Protein AF-A0A537VDT7-F1 (afdb_monomer)

Solvent-accessible surface area (backbone atoms only — not comparable to full-atom values): 6362 Å² total; per-residue (Å²): 103,64,52,71,53,86,75,89,85,76,91,84,75,72,87,48,71,70,51,52,51,49,52,52,50,56,51,52,54,57,57,70,71,59,56,67,82,45,38,63,90,25,49,75,41,80,42,78,46,72,44,98,87,68,54,69,50,80,31,31,33,44,51,39,42,66,73,44,49,50,54,52,52,52,52,54,53,49,50,54,52,50,52,44,38,74,74,68,46,92,72,51,73,56,74,75,70,50,78,79,77,85,127

Nearest PDB structures (foldseek):
  2oqm-assembly2_D  TM=8.624E-01  e=7.314E-06  Shewanella denitrificans
  1hbx-assembly1_A  TM=2.721E-01  e=1.859E+00  Homo sapiens
  3fub-assembly1_B-2  TM=3.170E-01  e=5.729E+00  Homo sapiens
  1mnm-assembly1_B  TM=2.774E-01  e=5.729E+00  Saccharomyces cerevisiae

Mean predicted aligned error: 4.0 Å

Sequence (103 aa):
RLAGADLPSFSNTETTIPELKDRIAKTIDFLKGLKPAQIDGSEDKAIKITFPSGATREFTGQSLLLTNALPNFYFHCTTAYDILRQCGIELGKRDFMGTPVSL

Foldseek 3Di:
DLLPDDDDDDPPPDDDPVVVVVVVVVVVVVVVPGDVVSNPPQQQPWDWDQDPVRDIDIDGSVCCVPVPVVVVVVVVLVVVVVVCVVVPPPDDPCNVVDDPDDD

pLDDT: mean 93.81, std 7.29, range [46.31, 98.62]

Structure (mmCIF, N/CA/C/O backbone):
data_AF-A0A537VDT7-F1
#
_entry.id   AF-A0A537VDT7-F1
#
loop_
_atom_site.group_PDB
_atom_site.id
_atom_site.type_symbol
_atom_site.label_atom_id
_atom_site.label_alt_id
_atom_site.label_comp_id
_atom_site.label_asym_id
_atom_site.label_entity_id
_atom_site.label_seq_id
_atom_site.pdbx_PDB_ins_code
_atom_site.Cartn_x
_atom_site.Cartn_y
_atom_site.Cartn_z
_atom_site.occupancy
_atom_site.B_iso_or_equiv
_atom_site.auth_seq_id
_atom_site.auth_comp_id
_atom_site.auth_asym_id
_atom_site.auth_atom_id
_atom_site.pdbx_PDB_model_num
ATOM 1 N N . ARG A 1 1 ? -1.667 -1.762 11.462 1.00 90.69 1 ARG A N 1
ATOM 2 C CA . ARG A 1 1 ? -2.409 -0.702 12.196 1.00 90.69 1 ARG A CA 1
ATOM 3 C C . ARG A 1 1 ? -3.803 -1.172 12.585 1.00 90.69 1 ARG A C 1
ATOM 5 O O . ARG A 1 1 ? -4.001 -1.375 13.767 1.00 90.69 1 ARG A O 1
ATOM 12 N N . LEU A 1 2 ? -4.720 -1.410 11.637 1.00 93.81 2 LEU A N 1
ATOM 13 C CA . LEU A 1 2 ? -6.092 -1.859 11.954 1.00 93.81 2 LEU A CA 1
ATOM 14 C C . LEU A 1 2 ? -6.121 -3.133 12.809 1.00 93.81 2 LEU A C 1
ATOM 16 O O . LEU A 1 2 ? -6.790 -3.171 13.833 1.00 93.81 2 LEU A O 1
ATOM 20 N N . ALA A 1 3 ? -5.289 -4.112 12.441 1.00 94.31 3 ALA A N 1
ATOM 21 C CA . ALA A 1 3 ? -5.147 -5.382 13.150 1.00 94.31 3 ALA A CA 1
ATOM 22 C C . ALA A 1 3 ? -4.475 -5.293 14.539 1.00 94.31 3 ALA A C 1
ATOM 24 O O . ALA A 1 3 ? -4.271 -6.322 15.176 1.00 94.31 3 ALA A O 1
ATOM 25 N N . GLY A 1 4 ? -4.010 -4.111 14.967 1.00 90.56 4 GLY A N 1
ATOM 26 C CA . GLY A 1 4 ? -3.230 -3.944 16.203 1.00 90.56 4 GLY A CA 1
ATOM 27 C C . GLY A 1 4 ? -1.887 -4.692 16.251 1.00 90.56 4 GLY A C 1
ATOM 28 O O . GLY A 1 4 ? -1.211 -4.634 17.268 1.00 90.56 4 GLY A O 1
ATOM 29 N N . ALA A 1 5 ? -1.499 -5.385 15.177 1.00 91.81 5 ALA A N 1
ATOM 30 C CA . ALA A 1 5 ? -0.251 -6.134 15.087 1.00 91.81 5 ALA A CA 1
ATOM 31 C C . ALA A 1 5 ? 0.964 -5.219 14.876 1.00 91.81 5 ALA A C 1
ATOM 33 O O . ALA A 1 5 ? 0.860 -4.184 14.198 1.00 91.81 5 ALA A O 1
ATOM 34 N N . ASP A 1 6 ? 2.112 -5.664 15.387 1.00 89.69 6 ASP A N 1
ATOM 35 C CA . ASP A 1 6 ? 3.409 -5.051 15.119 1.00 89.69 6 ASP A CA 1
ATOM 36 C C . ASP A 1 6 ? 3.710 -5.095 13.622 1.00 89.69 6 ASP A C 1
ATOM 38 O O . ASP A 1 6 ? 3.583 -6.128 12.960 1.00 89.69 6 ASP A O 1
ATOM 42 N N . LEU A 1 7 ? 4.059 -3.936 13.067 1.00 86.88 7 LEU A N 1
ATOM 43 C CA . LEU A 1 7 ? 4.344 -3.822 11.645 1.00 86.88 7 LEU A CA 1
ATOM 44 C C . LEU A 1 7 ? 5.755 -4.344 11.354 1.00 86.88 7 LEU A C 1
ATOM 46 O O . LEU A 1 7 ? 6.691 -3.958 12.059 1.00 86.88 7 LEU A O 1
ATOM 50 N N . PRO A 1 8 ? 5.941 -5.142 10.288 1.00 87.00 8 PRO A N 1
ATOM 51 C CA . PRO A 1 8 ? 7.275 -5.505 9.844 1.00 87.00 8 PRO A CA 1
ATOM 52 C C . PRO A 1 8 ? 8.044 -4.240 9.447 1.00 87.00 8 PRO A C 1
ATOM 54 O O . PRO A 1 8 ? 7.536 -3.383 8.717 1.00 87.00 8 PRO A O 1
ATOM 57 N N . SER A 1 9 ? 9.274 -4.127 9.943 1.00 88.19 9 SER A N 1
ATOM 58 C CA . SER A 1 9 ? 10.204 -3.071 9.551 1.00 88.19 9 SER A CA 1
ATOM 59 C C . SER A 1 9 ? 11.070 -3.556 8.393 1.00 88.19 9 SER A C 1
ATOM 61 O O . SER A 1 9 ? 11.583 -4.674 8.424 1.00 88.19 9 SER A O 1
ATOM 63 N N . PHE A 1 10 ? 11.244 -2.707 7.383 1.00 87.38 10 PHE A N 1
ATOM 64 C CA . PHE A 1 10 ? 12.106 -2.968 6.233 1.00 87.38 10 PHE A CA 1
ATOM 65 C C . PHE A 1 10 ? 13.190 -1.892 6.174 1.00 87.38 10 PHE A C 1
ATOM 67 O O . PHE A 1 10 ? 12.885 -0.704 6.282 1.00 87.38 10 PHE A O 1
ATOM 74 N N . SER A 1 11 ? 14.447 -2.297 5.979 1.00 87.44 11 SER A N 1
ATOM 75 C CA . SER A 1 11 ? 15.603 -1.392 5.923 1.00 87.44 11 SER A CA 1
ATOM 76 C C . SER A 1 11 ? 15.628 -0.497 4.678 1.00 87.44 11 SER A C 1
ATOM 78 O O . SER A 1 11 ? 16.352 0.492 4.676 1.00 87.44 11 SER A O 1
ATOM 80 N N . ASN A 1 12 ? 14.822 -0.799 3.648 1.00 90.00 12 ASN A N 1
ATOM 81 C CA . ASN A 1 12 ? 14.797 -0.096 2.355 1.00 90.00 12 ASN A CA 1
ATOM 82 C C . ASN A 1 12 ? 16.163 -0.084 1.646 1.00 90.00 12 ASN A C 1
ATOM 84 O O . ASN A 1 12 ? 16.576 0.933 1.094 1.00 90.00 12 ASN A O 1
ATOM 88 N N . THR A 1 13 ? 16.881 -1.205 1.696 1.00 95.12 13 THR A N 1
ATOM 89 C CA . THR A 1 13 ? 18.228 -1.362 1.123 1.00 95.12 13 T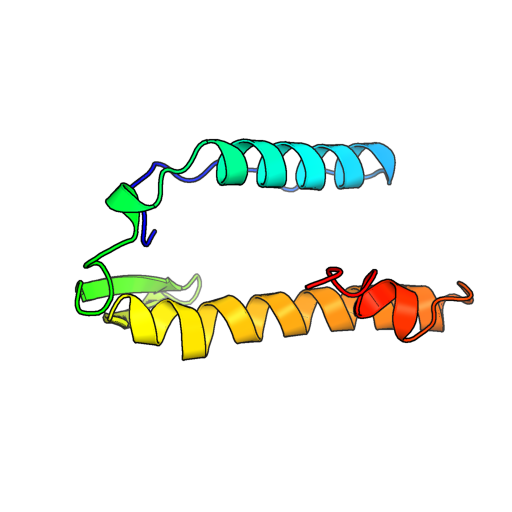HR A CA 1
ATOM 90 C C . THR A 1 13 ? 18.244 -2.249 -0.121 1.00 95.12 13 THR A C 1
ATOM 92 O O . THR A 1 13 ? 19.312 -2.675 -0.545 1.00 95.12 13 THR A O 1
ATOM 95 N N . GLU A 1 14 ? 17.078 -2.586 -0.677 1.00 96.25 14 GLU A N 1
ATO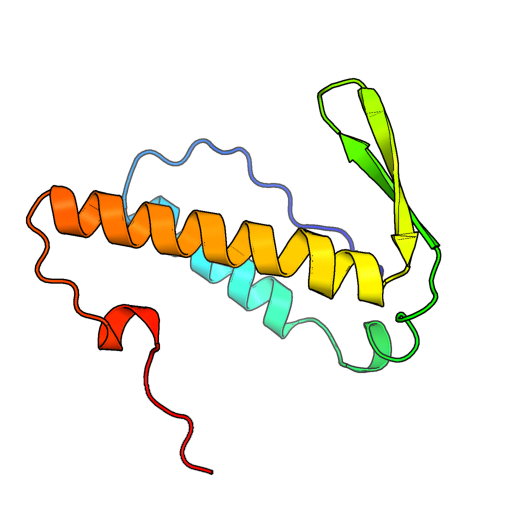M 96 C CA . GLU A 1 14 ? 16.982 -3.454 -1.849 1.00 96.25 14 GLU A CA 1
ATOM 97 C C . GLU A 1 14 ? 17.587 -2.769 -3.087 1.00 96.25 14 GLU A C 1
ATOM 99 O O . GLU A 1 14 ? 17.282 -1.614 -3.385 1.00 96.25 14 GLU A O 1
ATOM 104 N N . THR A 1 15 ? 18.429 -3.490 -3.828 1.00 96.69 15 THR A N 1
ATOM 105 C CA . THR A 1 15 ? 19.114 -2.991 -5.037 1.00 96.69 15 THR A CA 1
ATOM 106 C C . THR A 1 15 ? 18.861 -3.856 -6.271 1.00 96.69 15 THR A C 1
ATOM 108 O O . THR A 1 15 ? 19.190 -3.460 -7.388 1.00 96.69 15 THR A O 1
ATOM 111 N N . THR A 1 16 ? 18.241 -5.024 -6.095 1.00 97.62 16 THR A N 1
ATOM 112 C CA . THR A 1 16 ? 17.979 -5.989 -7.165 1.00 97.62 16 THR A CA 1
ATOM 113 C C . THR A 1 16 ? 16.500 -6.383 -7.242 1.00 97.62 16 THR A C 1
ATOM 115 O O . THR A 1 16 ? 15.755 -6.330 -6.263 1.00 97.62 16 THR A O 1
ATOM 118 N N . ILE A 1 17 ? 16.053 -6.837 -8.420 1.00 95.88 17 ILE A N 1
ATOM 119 C CA . ILE A 1 17 ? 14.673 -7.317 -8.610 1.00 95.88 17 ILE A CA 1
ATOM 120 C C . ILE A 1 17 ? 14.326 -8.513 -7.698 1.00 95.88 17 ILE A C 1
ATOM 122 O O . ILE A 1 17 ? 13.221 -8.515 -7.152 1.00 95.8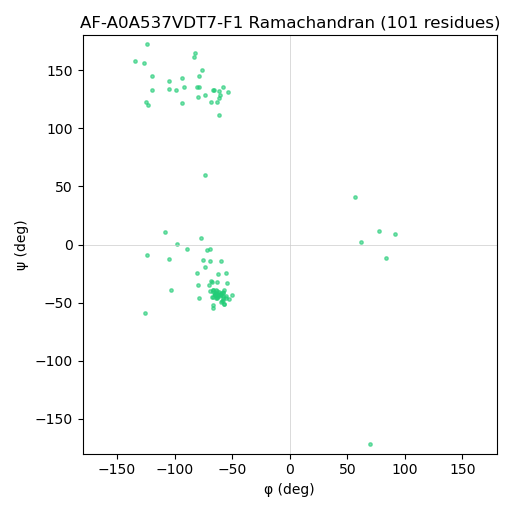8 17 ILE A O 1
ATOM 126 N N . PRO A 1 18 ? 15.199 -9.524 -7.493 1.00 97.94 18 PRO A N 1
ATOM 127 C CA . PRO A 1 18 ? 14.926 -10.599 -6.539 1.00 97.94 18 PRO A CA 1
ATOM 128 C C . PRO A 1 18 ? 14.685 -10.107 -5.107 1.00 97.94 18 PRO A C 1
ATOM 130 O O . PRO A 1 18 ? 13.747 -10.579 -4.470 1.00 97.94 18 PRO A O 1
ATOM 133 N N . GLU A 1 19 ? 15.454 -9.127 -4.624 1.00 96.94 19 GLU A N 1
ATOM 134 C CA . GLU A 1 19 ? 15.252 -8.537 -3.291 1.00 96.94 19 GLU A CA 1
ATOM 135 C C . GLU A 1 19 ? 13.901 -7.815 -3.189 1.00 96.94 19 GLU A C 1
ATOM 137 O O . GLU A 1 19 ? 13.173 -7.982 -2.210 1.00 96.94 19 GLU A O 1
ATOM 142 N N . LEU A 1 20 ? 13.505 -7.075 -4.232 1.00 96.75 20 LEU A N 1
ATOM 143 C CA . LEU A 1 20 ? 12.186 -6.437 -4.285 1.00 96.75 20 LEU A CA 1
ATOM 144 C C . LEU A 1 20 ? 11.046 -7.469 -4.283 1.00 96.75 20 LEU A C 1
ATOM 146 O O . LEU A 1 20 ? 10.034 -7.275 -3.606 1.00 96.75 20 LEU A O 1
ATOM 150 N N . LYS A 1 21 ? 11.204 -8.587 -5.003 1.00 96.31 21 LYS A N 1
ATOM 151 C CA . LYS A 1 21 ? 10.231 -9.693 -4.994 1.00 96.31 21 LYS A CA 1
ATOM 152 C C . LYS A 1 21 ? 10.134 -10.356 -3.619 1.00 96.31 21 LYS A C 1
ATOM 154 O O . LYS A 1 21 ? 9.024 -10.613 -3.159 1.00 96.31 21 LYS A O 1
ATOM 159 N N . ASP A 1 22 ? 11.263 -10.588 -2.956 1.00 96.50 22 ASP A N 1
ATOM 160 C CA . ASP A 1 22 ? 11.310 -11.135 -1.596 1.00 96.50 22 ASP A CA 1
ATOM 161 C C . ASP A 1 22 ? 10.608 -10.210 -0.588 1.00 96.50 22 ASP A C 1
ATOM 163 O O . ASP A 1 22 ? 9.804 -10.659 0.230 1.00 96.50 22 ASP A O 1
ATOM 167 N N . ARG A 1 23 ? 10.798 -8.892 -0.708 1.00 96.19 23 ARG A N 1
ATOM 168 C CA . ARG A 1 23 ? 10.080 -7.905 0.111 1.00 96.19 23 ARG A CA 1
ATOM 169 C C . ARG A 1 23 ? 8.560 -7.971 -0.072 1.00 96.19 23 ARG A C 1
ATOM 171 O O . ARG A 1 23 ? 7.813 -7.891 0.910 1.00 96.19 23 ARG A O 1
ATOM 178 N N . ILE A 1 24 ? 8.089 -8.124 -1.311 1.00 96.25 24 ILE A N 1
ATOM 179 C CA . ILE A 1 24 ? 6.660 -8.303 -1.607 1.00 96.25 24 ILE A CA 1
ATOM 180 C C . ILE A 1 24 ? 6.156 -9.607 -0.974 1.00 96.25 24 ILE A C 1
ATOM 182 O O . ILE A 1 24 ? 5.132 -9.589 -0.292 1.00 96.25 24 ILE A O 1
ATOM 186 N N . ALA A 1 25 ? 6.892 -10.712 -1.130 1.00 96.75 25 ALA A N 1
ATOM 187 C CA . ALA A 1 25 ? 6.531 -12.010 -0.560 1.00 96.75 25 ALA A CA 1
ATOM 188 C C . ALA A 1 25 ? 6.413 -11.958 0.973 1.00 96.75 25 ALA A C 1
ATOM 190 O O . ALA A 1 25 ? 5.370 -12.316 1.514 1.00 96.75 25 ALA A O 1
ATOM 191 N N . LYS A 1 26 ? 7.408 -11.392 1.667 1.00 95.94 26 LYS A N 1
ATOM 192 C CA . LYS A 1 26 ? 7.384 -11.189 3.128 1.00 95.94 26 LYS A CA 1
ATOM 193 C C . LYS A 1 26 ? 6.186 -10.362 3.589 1.00 95.94 26 LYS A C 1
ATOM 195 O O . LYS A 1 26 ? 5.585 -10.653 4.622 1.00 95.94 26 LYS A O 1
ATOM 200 N N . THR A 1 27 ? 5.823 -9.336 2.821 1.00 95.94 27 THR A N 1
ATOM 201 C CA . THR A 1 27 ? 4.645 -8.508 3.109 1.00 95.94 27 THR A CA 1
ATOM 202 C C . THR A 1 27 ? 3.354 -9.315 2.962 1.00 95.94 27 THR A C 1
ATOM 204 O O . THR A 1 27 ? 2.489 -9.250 3.831 1.00 95.94 27 THR A O 1
ATOM 207 N N . ILE A 1 28 ? 3.231 -10.106 1.892 1.00 96.31 28 ILE A N 1
ATOM 208 C CA . ILE A 1 28 ? 2.084 -10.993 1.663 1.00 96.31 28 ILE A CA 1
ATOM 209 C C . ILE A 1 28 ? 1.968 -12.030 2.785 1.00 96.31 28 I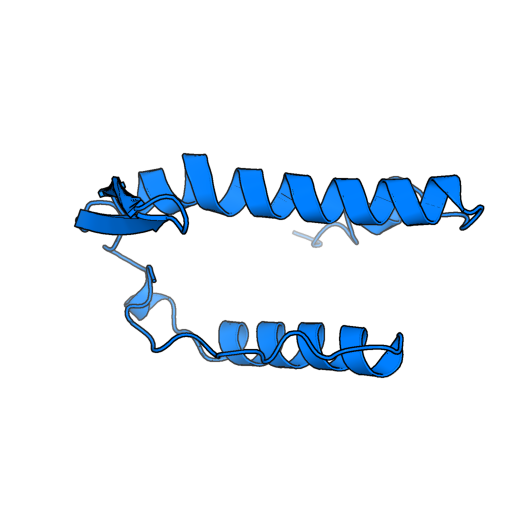LE A C 1
ATOM 211 O O . ILE A 1 28 ? 0.872 -12.244 3.300 1.00 96.31 28 ILE A O 1
ATOM 215 N N . ASP A 1 29 ? 3.074 -12.648 3.192 1.00 96.69 29 ASP A N 1
ATOM 216 C CA . ASP A 1 29 ? 3.075 -13.671 4.240 1.00 96.69 29 ASP A CA 1
ATOM 217 C C . ASP A 1 29 ? 2.704 -13.094 5.609 1.00 96.69 29 ASP A C 1
ATOM 219 O O . ASP A 1 29 ? 1.904 -13.692 6.330 1.00 96.69 29 ASP A O 1
ATOM 223 N N . PHE A 1 30 ? 3.178 -11.886 5.931 1.00 95.94 30 PHE A N 1
ATOM 224 C CA . PHE A 1 30 ? 2.705 -11.149 7.102 1.00 95.94 30 PHE A CA 1
ATOM 225 C C . PHE A 1 30 ? 1.186 -10.917 7.056 1.00 95.94 30 PHE A C 1
ATOM 227 O O . PHE A 1 30 ? 0.494 -11.191 8.036 1.00 95.94 30 PHE A O 1
ATOM 234 N N . LEU A 1 31 ? 0.649 -10.453 5.919 1.00 95.50 31 LEU A N 1
ATOM 235 C CA . LEU A 1 31 ? -0.787 -10.192 5.764 1.00 95.50 31 LEU A CA 1
ATOM 236 C C . LEU A 1 31 ? -1.632 -11.469 5.889 1.00 95.50 31 LEU A C 1
ATOM 238 O O . LEU A 1 31 ? -2.684 -11.430 6.522 1.00 95.50 31 LEU A O 1
ATOM 242 N N . LYS A 1 32 ? -1.166 -12.602 5.348 1.00 96.38 32 LYS A N 1
ATOM 243 C CA . LYS A 1 32 ? -1.827 -13.915 5.490 1.00 96.38 32 LYS A CA 1
ATOM 244 C C . LYS A 1 32 ? -1.902 -14.399 6.940 1.00 96.38 32 LYS A C 1
ATOM 246 O O . LYS A 1 32 ? -2.778 -15.195 7.265 1.00 96.38 32 LYS A O 1
ATOM 251 N N . GLY A 1 33 ? -0.991 -13.945 7.800 1.00 95.31 33 GLY A N 1
ATOM 252 C CA . GLY A 1 33 ? -0.997 -14.268 9.226 1.00 95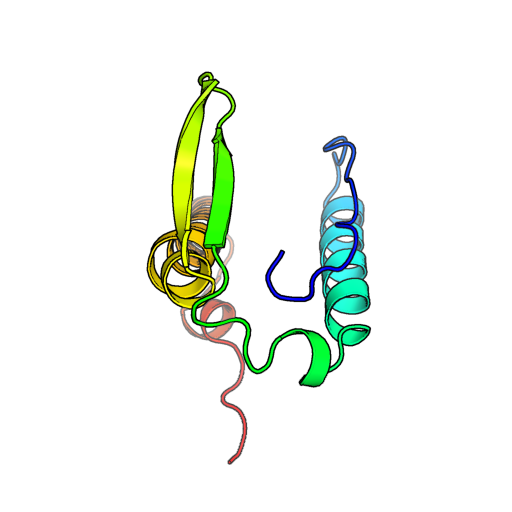.31 33 GLY A CA 1
ATOM 253 C C . GLY A 1 33 ? -2.066 -13.526 10.036 1.00 95.31 33 GLY A C 1
ATOM 254 O O . GLY A 1 33 ? -2.326 -13.901 11.180 1.00 95.31 33 GLY A O 1
ATOM 255 N N . LEU A 1 34 ? -2.689 -12.484 9.473 1.00 95.94 34 LEU A N 1
ATOM 256 C CA . LEU A 1 34 ? -3.715 -11.700 10.156 1.00 95.94 34 LEU A CA 1
ATOM 257 C C . LEU A 1 34 ? -5.075 -12.404 10.098 1.00 95.94 34 LEU A C 1
ATOM 259 O O . LEU A 1 34 ? -5.517 -12.874 9.052 1.00 95.94 34 LEU A O 1
ATOM 263 N N . LYS A 1 35 ? -5.771 -12.436 11.233 1.00 96.31 35 LYS A N 1
ATOM 264 C CA . LYS A 1 35 ? -7.122 -12.992 11.358 1.00 96.31 35 LYS A CA 1
ATOM 265 C C . LYS A 1 35 ? -8.169 -11.886 11.176 1.00 96.31 35 LYS A C 1
ATOM 267 O O . LYS A 1 35 ? -7.956 -10.797 11.712 1.00 96.31 35 LYS A O 1
ATOM 272 N N . PRO A 1 36 ? -9.327 -12.160 10.540 1.00 95.81 36 PRO A N 1
ATOM 273 C CA . PRO A 1 36 ? -10.415 -11.183 10.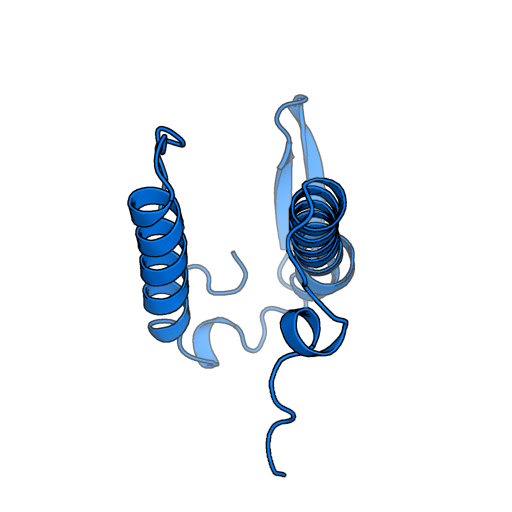406 1.00 95.81 36 PRO A CA 1
ATOM 274 C C . PRO A 1 36 ? -10.808 -10.526 11.734 1.00 95.81 36 PRO A C 1
ATOM 276 O O . PRO A 1 36 ? -10.824 -9.307 11.830 1.00 95.81 36 PRO A O 1
ATOM 279 N N . ALA A 1 37 ? -10.919 -11.315 12.810 1.00 95.94 37 ALA A N 1
ATOM 280 C CA . ALA A 1 37 ? -11.243 -10.832 14.156 1.00 95.94 37 ALA A CA 1
ATOM 281 C C . ALA A 1 37 ? -10.246 -9.810 14.749 1.00 95.94 37 ALA A C 1
ATOM 283 O O . ALA A 1 37 ? -10.538 -9.182 15.762 1.00 95.94 37 ALA A O 1
ATOM 284 N N . GLN A 1 38 ? -9.052 -9.650 14.166 1.00 94.69 38 GLN A N 1
ATOM 285 C CA . GLN A 1 38 ? -8.121 -8.587 14.561 1.00 94.69 38 GLN A CA 1
ATOM 286 C C . GLN A 1 38 ? -8.488 -7.237 13.927 1.00 94.69 38 GLN A C 1
ATOM 288 O O . GLN A 1 38 ? -8.106 -6.192 14.453 1.00 94.69 38 GLN A O 1
ATOM 293 N N . ILE A 1 39 ? -9.193 -7.255 12.796 1.00 95.25 39 ILE A N 1
ATOM 294 C CA . ILE A 1 39 ? -9.563 -6.091 11.987 1.00 95.25 39 ILE A CA 1
ATOM 295 C C . ILE A 1 39 ? -11.030 -5.716 12.216 1.00 95.25 39 ILE A C 1
ATOM 297 O O . ILE A 1 39 ? -11.329 -4.526 12.298 1.00 95.25 39 ILE A O 1
ATOM 301 N N . ASP A 1 40 ? -11.922 -6.695 12.346 1.00 95.88 40 ASP A N 1
ATOM 302 C CA . ASP A 1 40 ? -13.355 -6.467 12.544 1.00 95.88 40 ASP A CA 1
ATOM 303 C C . ASP A 1 40 ? -13.605 -5.621 13.808 1.00 95.88 40 ASP A C 1
ATOM 305 O O . ASP A 1 40 ? -12.980 -5.829 14.855 1.00 95.88 40 ASP A O 1
ATOM 309 N N . GLY A 1 41 ? -14.487 -4.622 13.715 1.00 95.31 41 GLY A N 1
ATOM 310 C CA . GLY A 1 41 ? -14.737 -3.678 14.810 1.00 95.31 41 GLY A CA 1
ATOM 311 C C . GLY A 1 41 ? -13.652 -2.601 14.964 1.00 95.31 41 GLY A C 1
ATOM 312 O O . GLY A 1 41 ? -13.582 -1.932 15.999 1.00 95.31 41 GLY A O 1
ATOM 313 N N . SER A 1 42 ? -12.739 -2.454 13.993 1.00 95.81 42 SER A N 1
ATOM 314 C CA . SER A 1 42 ? -11.733 -1.381 13.991 1.00 95.81 42 SER A CA 1
ATOM 315 C C . SER A 1 42 ? -12.184 -0.091 13.310 1.00 95.81 42 SER A C 1
ATOM 317 O O . SER A 1 42 ? -11.444 0.891 13.362 1.00 95.81 42 SER A O 1
ATOM 319 N N . GLU A 1 43 ? -13.375 -0.066 12.717 1.00 96.75 43 GLU A N 1
ATOM 320 C CA . GLU A 1 43 ? -13.890 1.006 11.865 1.00 96.75 43 GLU A CA 1
ATOM 321 C C . GLU A 1 43 ? -13.808 2.370 12.555 1.00 96.75 43 GLU A C 1
ATOM 323 O O . GLU A 1 43 ? -13.258 3.305 11.973 1.00 96.75 43 GLU A O 1
ATOM 328 N N . ASP A 1 44 ? -14.236 2.445 13.817 1.00 97.06 44 ASP A N 1
ATOM 329 C CA . ASP A 1 44 ? -14.279 3.678 14.614 1.00 97.06 44 ASP A CA 1
ATOM 330 C C . ASP A 1 44 ? -13.074 3.862 15.550 1.00 97.06 44 ASP A C 1
ATOM 332 O O . ASP A 1 44 ? -12.983 4.861 16.267 1.00 97.06 44 ASP A O 1
ATOM 336 N N . LYS A 1 45 ? -12.107 2.930 15.557 1.00 95.56 45 LYS A N 1
ATOM 337 C CA . LYS A 1 45 ? -10.916 3.056 16.414 1.00 95.56 45 LYS A CA 1
ATOM 338 C C . LYS A 1 45 ? -10.130 4.308 16.030 1.00 95.56 45 LYS A C 1
ATOM 340 O O . LYS A 1 45 ? -9.727 4.461 14.878 1.00 95.56 45 LYS A O 1
ATOM 345 N N . ALA A 1 46 ? -9.860 5.170 17.008 1.00 96.44 46 ALA A N 1
ATOM 346 C CA . ALA A 1 46 ? -9.027 6.348 16.811 1.00 96.44 46 ALA A CA 1
ATOM 347 C C . ALA A 1 46 ? -7.566 5.938 16.563 1.00 96.44 46 ALA A C 1
ATOM 349 O O . ALA A 1 46 ? -6.939 5.272 17.388 1.00 96.44 46 ALA A O 1
ATOM 350 N N . ILE A 1 47 ? -7.010 6.352 15.425 1.00 94.50 47 ILE A N 1
ATOM 351 C CA . ILE A 1 47 ? -5.633 6.076 15.017 1.00 94.50 47 ILE A CA 1
ATOM 352 C C . ILE A 1 47 ? -4.934 7.397 14.717 1.00 94.50 47 ILE A C 1
ATOM 354 O O . ILE A 1 47 ? -5.349 8.151 13.839 1.00 94.50 47 ILE A O 1
ATOM 358 N N . LYS A 1 48 ? -3.824 7.652 15.414 1.00 94.69 48 LYS A N 1
ATOM 359 C CA . LYS A 1 48 ? -2.972 8.820 15.172 1.00 94.69 48 LYS A CA 1
ATOM 360 C C . LYS A 1 48 ? -1.773 8.429 14.318 1.00 94.69 48 LYS A C 1
ATOM 362 O O . LYS A 1 48 ? -1.115 7.422 14.582 1.00 94.69 48 LYS A O 1
ATOM 367 N N . ILE A 1 49 ? -1.488 9.223 13.292 1.00 91.25 49 ILE A N 1
ATOM 368 C CA . ILE A 1 49 ? -0.302 9.074 12.446 1.00 91.25 49 ILE A CA 1
ATOM 369 C C . ILE A 1 49 ? 0.481 10.374 12.479 1.00 91.25 49 ILE A C 1
ATOM 371 O O . ILE A 1 49 ? -0.021 11.415 12.058 1.00 91.25 49 ILE A O 1
ATOM 375 N N . THR A 1 50 ? 1.727 10.283 12.930 1.00 92.50 50 THR A N 1
ATOM 376 C CA . THR A 1 50 ? 2.713 11.355 12.809 1.00 92.50 50 THR A CA 1
ATOM 377 C C . THR A 1 50 ? 3.523 11.129 11.539 1.00 92.50 50 THR A C 1
ATOM 379 O O . THR A 1 50 ? 4.119 10.069 11.343 1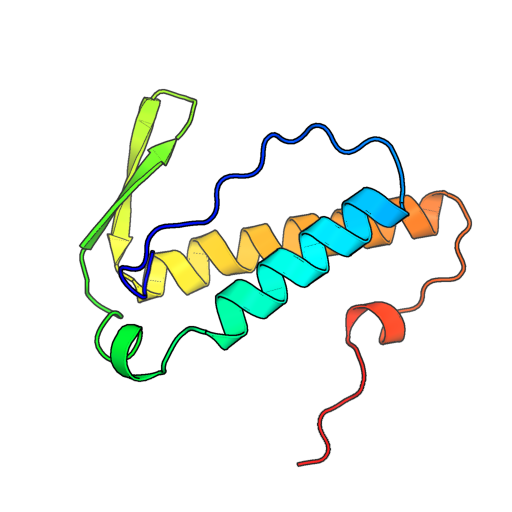.00 92.50 50 THR A O 1
ATOM 382 N N . PHE A 1 51 ? 3.496 12.111 10.645 1.00 88.12 51 PHE A N 1
ATOM 383 C CA . PHE A 1 51 ? 4.227 12.088 9.384 1.00 88.12 51 PHE A CA 1
ATOM 384 C C . PHE A 1 51 ? 5.682 12.533 9.591 1.00 88.12 51 PHE A C 1
ATOM 386 O O . PHE A 1 51 ? 5.969 13.217 10.574 1.00 88.12 51 PHE A O 1
ATOM 393 N N . PRO A 1 52 ? 6.598 12.230 8.650 1.00 86.94 52 PRO A N 1
ATOM 394 C CA . PRO A 1 52 ? 7.986 12.696 8.723 1.00 86.94 52 PRO A CA 1
ATOM 395 C C . PRO A 1 52 ? 8.137 14.219 8.858 1.00 86.94 52 PRO A C 1
ATOM 397 O O . PRO A 1 52 ? 9.124 14.689 9.408 1.00 86.94 52 PRO A O 1
ATOM 400 N N . SER A 1 53 ? 7.146 14.996 8.407 1.00 91.69 53 SER A N 1
ATOM 401 C CA . SER A 1 53 ? 7.096 16.452 8.588 1.00 91.69 53 SER A CA 1
ATOM 402 C C . SER A 1 53 ? 6.802 16.906 10.027 1.00 91.69 53 SER A C 1
ATOM 404 O O . SER A 1 53 ? 6.756 18.104 10.284 1.00 91.69 53 SER A O 1
ATOM 406 N N . GLY A 1 54 ? 6.531 15.981 10.953 1.00 92.50 54 GLY A N 1
ATOM 407 C CA . GLY A 1 54 ? 6.108 16.264 12.328 1.00 92.50 54 GLY A CA 1
ATOM 408 C C . GLY A 1 54 ? 4.607 16.529 12.485 1.00 92.50 54 GLY A C 1
ATOM 409 O O . GLY A 1 54 ? 4.093 16.520 13.602 1.00 92.50 54 GLY A O 1
ATOM 410 N N . ALA A 1 55 ? 3.868 16.708 11.385 1.00 93.62 55 ALA A N 1
ATOM 411 C CA . ALA A 1 55 ? 2.418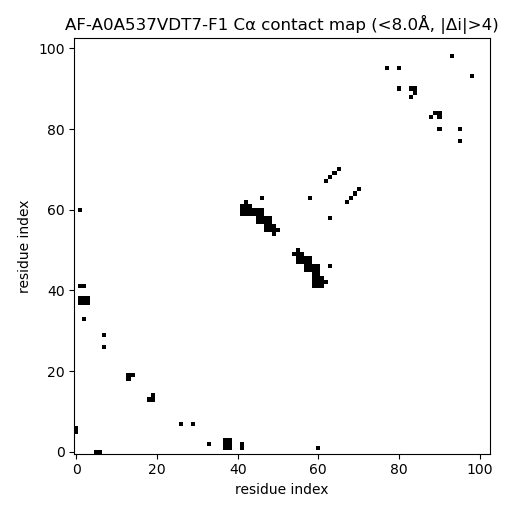 16.849 11.440 1.00 93.62 55 ALA A CA 1
ATOM 412 C C . ALA A 1 55 ? 1.772 15.545 11.930 1.00 93.62 55 ALA A C 1
ATOM 414 O O . ALA A 1 55 ? 2.082 14.467 11.422 1.00 93.62 55 ALA A O 1
ATOM 415 N N . THR A 1 56 ? 0.839 15.641 12.877 1.00 95.25 56 THR A N 1
ATOM 416 C CA . THR A 1 56 ? 0.012 14.505 13.305 1.00 95.25 56 THR A CA 1
ATOM 417 C C . THR A 1 56 ? -1.391 14.653 12.738 1.00 95.25 56 THR A C 1
ATOM 419 O O . THR A 1 56 ? -1.978 15.731 12.804 1.00 95.25 56 THR A O 1
ATOM 422 N N . ARG A 1 57 ? -1.931 13.572 12.173 1.00 94.19 57 ARG A N 1
ATOM 423 C CA . ARG A 1 57 ? -3.337 13.482 11.765 1.00 94.19 57 ARG A CA 1
ATOM 424 C C . ARG A 1 57 ? -4.020 12.349 12.508 1.00 94.19 57 ARG A C 1
ATOM 426 O O . ARG A 1 57 ? -3.410 11.309 12.763 1.00 94.19 57 ARG A O 1
ATOM 433 N N . GLU A 1 58 ? -5.286 12.566 12.823 1.00 96.19 58 GLU A N 1
ATOM 434 C CA . GLU A 1 58 ? -6.147 11.575 13.453 1.00 96.19 58 GLU A CA 1
ATOM 435 C C . GLU A 1 58 ? -7.117 11.008 12.422 1.00 96.19 58 GLU A C 1
ATOM 437 O O . GLU A 1 58 ? -7.627 11.723 11.559 1.00 96.19 58 GLU A O 1
ATOM 442 N N . PHE A 1 59 ? -7.347 9.707 12.516 1.00 96.88 59 PHE A N 1
ATOM 443 C CA . PHE A 1 59 ? -8.242 8.955 11.655 1.00 96.88 59 PHE A CA 1
ATOM 444 C C . PHE A 1 59 ? -9.102 8.028 12.511 1.00 96.88 59 PHE A C 1
ATOM 446 O O . PHE A 1 59 ? -8.695 7.633 13.603 1.00 96.88 59 PHE A O 1
ATOM 453 N N . THR A 1 60 ? -10.249 7.619 11.981 1.00 97.88 60 THR A N 1
ATOM 454 C CA . THR A 1 60 ? -10.867 6.356 12.387 1.00 97.88 60 THR A CA 1
ATOM 455 C C . THR A 1 60 ? -10.195 5.220 11.608 1.00 97.88 60 THR A C 1
ATOM 457 O O . THR A 1 60 ? -9.511 5.473 10.610 1.00 97.88 60 THR A O 1
ATOM 460 N N . GLY A 1 61 ? -10.355 3.960 12.015 1.00 96.94 61 GLY A N 1
ATOM 461 C CA . GLY A 1 61 ? -9.802 2.836 11.255 1.00 96.94 61 GLY A CA 1
ATOM 462 C C . GLY A 1 61 ? -10.315 2.799 9.816 1.00 96.94 61 GLY A C 1
ATOM 463 O O . GLY A 1 61 ? -9.529 2.643 8.877 1.00 9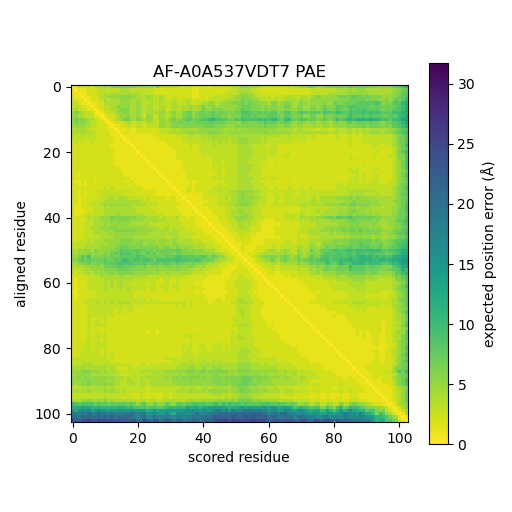6.94 61 GLY A O 1
ATOM 464 N N . GLN A 1 62 ? -11.610 3.052 9.625 1.00 97.44 62 GLN A N 1
ATOM 465 C CA . GLN A 1 62 ? -12.221 3.107 8.303 1.00 97.44 62 GLN A CA 1
ATOM 466 C C . GLN A 1 62 ? -11.713 4.299 7.485 1.00 97.44 62 GLN A C 1
ATOM 468 O O . GLN A 1 62 ? -11.361 4.120 6.316 1.00 97.44 62 GLN A O 1
ATOM 473 N N . SER A 1 63 ? -11.624 5.503 8.067 1.00 97.75 63 SER A N 1
ATOM 474 C CA . SER A 1 63 ? -11.127 6.660 7.313 1.00 97.75 63 SER A CA 1
ATOM 475 C C . SER A 1 63 ? -9.650 6.497 6.960 1.00 97.75 63 SER A C 1
ATOM 477 O O . SER A 1 63 ? -9.272 6.736 5.816 1.00 97.75 63 SER A O 1
ATOM 479 N N . LEU A 1 64 ? -8.833 5.957 7.869 1.00 96.19 64 LEU A N 1
ATOM 480 C CA . LEU A 1 64 ? -7.446 5.612 7.575 1.00 96.19 64 LEU A CA 1
ATOM 481 C C . LEU A 1 64 ? -7.343 4.667 6.374 1.00 96.19 64 LEU A C 1
ATOM 483 O O . LEU A 1 64 ? -6.491 4.875 5.510 1.00 96.19 64 LEU A O 1
ATOM 487 N N . LEU A 1 65 ? -8.172 3.621 6.324 1.00 96.31 65 LEU A N 1
ATOM 488 C CA . LEU A 1 65 ? -8.132 2.640 5.245 1.00 96.31 65 LEU A CA 1
ATOM 489 C C . LEU A 1 65 ? -8.553 3.257 3.909 1.00 96.31 65 LEU A C 1
ATOM 491 O O . LEU A 1 65 ? -7.805 3.185 2.933 1.00 96.31 65 LEU A O 1
ATOM 495 N N . LEU A 1 66 ? -9.739 3.864 3.877 1.00 97.06 66 LEU A N 1
ATOM 496 C CA . LEU A 1 66 ? -10.398 4.274 2.639 1.00 97.06 66 LEU A CA 1
ATOM 497 C C . LEU A 1 66 ? -9.843 5.577 2.064 1.00 97.06 66 LEU A C 1
ATOM 499 O O . LEU A 1 66 ? -9.777 5.715 0.847 1.00 97.06 66 LEU A O 1
ATOM 503 N N . THR A 1 67 ? -9.441 6.529 2.909 1.00 95.94 67 THR A N 1
ATOM 504 C CA . THR A 1 67 ? -9.052 7.875 2.450 1.00 95.94 67 THR A CA 1
ATOM 505 C C . THR A 1 67 ? -7.547 8.104 2.455 1.00 95.94 67 THR A C 1
ATOM 507 O O . THR A 1 67 ? -7.077 9.061 1.844 1.00 95.94 67 THR A O 1
ATOM 510 N N . ASN A 1 68 ? -6.773 7.220 3.094 1.00 94.62 68 ASN A N 1
ATOM 511 C CA . ASN A 1 68 ? -5.321 7.344 3.151 1.00 94.62 68 ASN A CA 1
ATOM 512 C C . ASN A 1 68 ? -4.595 6.083 2.658 1.00 94.62 68 ASN A C 1
ATOM 514 O O . ASN A 1 68 ? -3.839 6.169 1.694 1.00 94.62 68 ASN A O 1
ATOM 518 N N . ALA A 1 69 ? -4.808 4.913 3.264 1.00 95.25 69 ALA A N 1
ATOM 519 C CA . ALA A 1 69 ? -4.026 3.714 2.952 1.00 95.25 69 ALA A CA 1
ATOM 520 C C . ALA A 1 69 ? -4.269 3.193 1.524 1.00 95.25 69 ALA A C 1
ATOM 522 O O . ALA A 1 69 ? -3.304 3.026 0.779 1.00 95.25 69 ALA A O 1
ATOM 523 N N . LEU A 1 70 ? -5.530 2.984 1.124 1.00 97.12 70 LEU A N 1
ATOM 524 C CA . LEU A 1 70 ? -5.863 2.503 -0.222 1.00 97.12 70 LEU A CA 1
ATOM 525 C C . LEU A 1 70 ? -5.468 3.502 -1.322 1.00 97.12 70 LEU A C 1
ATOM 527 O O . LEU A 1 70 ? -4.818 3.068 -2.275 1.00 97.12 70 LEU A O 1
ATOM 531 N N . PRO A 1 71 ? -5.756 4.817 -1.212 1.00 97.81 71 PRO A N 1
ATOM 532 C CA . PRO A 1 71 ? -5.305 5.780 -2.215 1.00 97.81 71 PRO A CA 1
ATOM 533 C C . PRO A 1 71 ? -3.783 5.796 -2.393 1.00 97.81 71 PRO A C 1
ATOM 535 O O . PRO A 1 71 ? -3.310 5.757 -3.525 1.00 97.81 71 PRO A O 1
ATOM 538 N N . ASN A 1 72 ? -3.008 5.780 -1.300 1.00 97.00 72 ASN A N 1
ATOM 539 C CA . ASN A 1 72 ? -1.543 5.728 -1.386 1.00 97.00 72 ASN A CA 1
ATOM 540 C C . ASN A 1 72 ? -1.057 4.407 -2.003 1.00 97.00 72 ASN A C 1
ATOM 542 O O . ASN A 1 72 ? -0.171 4.420 -2.856 1.00 97.00 72 ASN A O 1
ATOM 546 N N . PHE A 1 73 ? -1.646 3.270 -1.615 1.00 97.25 73 PHE A N 1
ATOM 547 C CA . PHE A 1 73 ? -1.298 1.966 -2.182 1.00 97.25 73 PHE A CA 1
ATOM 548 C C . PHE A 1 73 ? -1.485 1.947 -3.704 1.00 97.25 73 PHE A C 1
ATOM 550 O O . PHE A 1 73 ? -0.553 1.612 -4.438 1.00 97.25 73 PHE A O 1
ATOM 557 N N . TYR A 1 74 ? -2.657 2.368 -4.189 1.00 97.81 74 TYR A N 1
ATOM 558 C CA . TYR A 1 74 ? -2.934 2.385 -5.623 1.00 97.81 74 TYR A CA 1
ATOM 559 C C . TYR A 1 74 ? -2.133 3.448 -6.371 1.00 97.81 74 TYR A C 1
ATOM 561 O O . TYR A 1 74 ? -1.699 3.178 -7.490 1.00 97.81 74 TYR A O 1
ATOM 569 N N . PHE A 1 75 ? -1.868 4.609 -5.765 1.00 98.62 75 PHE A N 1
ATOM 570 C CA . PHE A 1 75 ? -0.982 5.619 -6.342 1.00 98.62 75 PHE A CA 1
ATOM 571 C C . PHE A 1 75 ? 0.411 5.039 -6.621 1.00 98.62 75 PHE A C 1
ATOM 573 O O . PHE A 1 75 ? 0.897 5.116 -7.750 1.00 98.62 75 PHE A O 1
ATOM 580 N N . HIS A 1 76 ? 1.032 4.392 -5.631 1.00 98.25 76 HIS A N 1
ATOM 581 C CA . HIS A 1 76 ? 2.369 3.818 -5.791 1.00 98.25 76 HIS A CA 1
ATOM 582 C C . HIS A 1 76 ? 2.388 2.610 -6.732 1.00 98.25 76 HIS A C 1
ATOM 584 O O . HIS A 1 76 ? 3.301 2.497 -7.548 1.00 98.25 76 HIS A O 1
ATOM 590 N N . CYS A 1 77 ? 1.379 1.736 -6.669 1.00 97.69 77 CYS A N 1
ATOM 591 C CA . CYS A 1 77 ? 1.282 0.593 -7.576 1.00 97.69 77 CYS A CA 1
ATOM 592 C C . CYS A 1 77 ? 1.132 1.044 -9.039 1.00 97.69 77 CYS A C 1
ATOM 594 O O . CYS A 1 77 ? 1.851 0.557 -9.911 1.00 97.69 77 CYS A O 1
ATOM 596 N N . THR A 1 78 ? 0.268 2.033 -9.294 1.00 98.25 78 THR A N 1
ATOM 597 C CA . THR A 1 78 ? 0.077 2.616 -10.633 1.00 98.25 78 THR A CA 1
ATOM 598 C C . THR A 1 78 ? 1.346 3.318 -11.109 1.00 98.25 78 THR A C 1
ATOM 600 O O . THR A 1 78 ? 1.784 3.092 -12.228 1.00 98.25 78 THR A O 1
ATOM 603 N N . THR A 1 79 ? 2.008 4.083 -10.236 1.00 98.62 79 THR A N 1
ATOM 604 C CA . THR A 1 79 ? 3.272 4.758 -10.575 1.00 98.62 79 THR A CA 1
ATOM 605 C C . THR A 1 79 ? 4.361 3.757 -10.977 1.00 98.62 79 THR A C 1
ATOM 607 O O . THR A 1 79 ? 5.064 3.971 -11.959 1.00 98.62 79 THR A O 1
ATOM 610 N N . ALA A 1 80 ? 4.496 2.639 -10.255 1.00 97.50 80 ALA A N 1
ATOM 611 C CA . ALA A 1 80 ? 5.451 1.589 -10.608 1.00 97.50 80 ALA A CA 1
ATOM 612 C C . ALA A 1 80 ? 5.110 0.927 -11.955 1.00 97.50 80 ALA A C 1
ATOM 614 O O . ALA A 1 80 ? 6.001 0.713 -12.777 1.00 97.50 80 ALA A O 1
ATOM 615 N N . TYR A 1 81 ? 3.826 0.643 -12.197 1.00 98.19 81 TYR A N 1
ATOM 616 C CA . TYR A 1 81 ? 3.332 0.145 -13.482 1.00 98.19 81 TYR A CA 1
ATOM 617 C C . TYR A 1 81 ? 3.670 1.110 -14.631 1.00 98.19 81 TYR A C 1
ATOM 619 O O . TYR A 1 81 ? 4.199 0.678 -15.657 1.00 98.19 81 TYR A O 1
ATOM 627 N N . ASP A 1 82 ? 3.439 2.410 -14.442 1.00 98.31 82 ASP A N 1
ATOM 628 C CA . ASP A 1 82 ? 3.695 3.434 -15.455 1.00 98.31 82 ASP A CA 1
ATOM 629 C C . ASP A 1 82 ? 5.190 3.592 -15.749 1.00 98.31 82 ASP A C 1
ATOM 631 O O . ASP A 1 82 ? 5.566 3.681 -16.915 1.00 98.31 82 ASP A O 1
ATOM 635 N N . ILE A 1 83 ? 6.059 3.557 -14.730 1.00 98.38 83 ILE A N 1
ATOM 636 C CA . ILE A 1 83 ? 7.519 3.592 -14.919 1.00 98.38 83 ILE A CA 1
ATOM 637 C C . ILE A 1 83 ? 7.979 2.400 -15.765 1.00 98.38 83 ILE A C 1
ATOM 639 O O . ILE A 1 83 ? 8.699 2.583 -16.745 1.00 98.38 83 ILE A O 1
ATOM 643 N N . LEU A 1 84 ? 7.546 1.182 -15.425 1.00 97.62 84 LEU A N 1
ATOM 644 C CA . LEU A 1 84 ? 7.921 -0.022 -16.173 1.00 97.62 84 LEU A CA 1
ATOM 645 C C . LEU A 1 84 ? 7.426 0.039 -17.622 1.00 97.62 84 LEU A C 1
ATOM 647 O O . LEU A 1 84 ? 8.179 -0.274 -18.546 1.00 97.62 84 LEU A O 1
ATOM 651 N N . ARG A 1 85 ? 6.184 0.488 -17.825 1.00 98.00 85 ARG A N 1
ATOM 652 C CA . ARG A 1 85 ? 5.599 0.667 -19.155 1.00 98.00 85 ARG A CA 1
ATOM 653 C C . ARG A 1 85 ? 6.354 1.721 -19.967 1.00 98.00 85 ARG A C 1
ATOM 655 O O . ARG A 1 85 ? 6.653 1.492 -21.135 1.00 98.00 85 ARG A O 1
ATOM 662 N N . GLN A 1 86 ? 6.709 2.843 -19.345 1.00 98.25 86 GLN A N 1
ATOM 663 C CA . GLN A 1 86 ? 7.496 3.910 -19.964 1.00 98.25 86 GLN A CA 1
ATOM 664 C C . GLN A 1 86 ? 8.906 3.438 -20.349 1.00 98.25 86 GLN A C 1
ATOM 666 O O . GLN A 1 86 ? 9.447 3.880 -21.360 1.00 98.25 86 GLN A O 1
ATOM 671 N N . CYS A 1 87 ? 9.490 2.509 -19.586 1.00 98.12 87 CYS A N 1
ATOM 672 C CA . CYS A 1 87 ? 10.766 1.861 -19.900 1.00 98.12 87 CYS A CA 1
ATOM 673 C C . CYS A 1 87 ? 10.670 0.765 -20.982 1.00 98.12 87 CYS A C 1
ATOM 675 O O . CYS A 1 87 ? 11.670 0.103 -21.254 1.00 98.12 87 CYS A O 1
ATOM 677 N N . GLY A 1 88 ? 9.505 0.568 -21.608 1.00 97.75 88 GLY A N 1
ATOM 678 C CA . GLY A 1 88 ? 9.322 -0.360 -22.727 1.00 97.75 88 GLY A CA 1
ATOM 679 C C . GLY A 1 88 ? 8.897 -1.776 -22.336 1.00 97.75 88 GLY A C 1
ATOM 680 O O . GLY A 1 88 ? 8.865 -2.648 -23.200 1.00 97.75 88 GLY A O 1
ATOM 681 N N . ILE A 1 89 ? 8.551 -2.032 -21.069 1.00 97.81 89 ILE A N 1
ATOM 682 C CA . ILE A 1 89 ? 7.945 -3.312 -20.684 1.00 97.81 89 ILE A CA 1
ATOM 683 C C . ILE A 1 89 ? 6.498 -3.343 -21.189 1.00 97.81 89 ILE A C 1
ATOM 685 O O . ILE A 1 89 ? 5.712 -2.437 -20.903 1.00 97.81 89 ILE A O 1
ATOM 689 N N . GLU A 1 90 ? 6.130 -4.410 -21.899 1.00 96.88 90 GLU A N 1
ATOM 690 C CA . GLU A 1 90 ? 4.785 -4.630 -22.447 1.00 96.88 90 GLU A CA 1
ATOM 691 C C . GLU A 1 90 ? 3.763 -5.018 -21.363 1.00 96.88 90 GLU A C 1
ATOM 693 O O . GLU A 1 90 ? 3.153 -6.082 -21.395 1.00 96.88 90 GLU A O 1
ATOM 698 N N . LEU A 1 91 ? 3.565 -4.147 -20.374 1.00 96.19 91 LEU A N 1
ATOM 699 C CA . LEU A 1 91 ? 2.484 -4.282 -19.404 1.00 96.19 91 LEU A CA 1
ATOM 700 C C . LEU A 1 91 ? 1.167 -3.815 -20.024 1.00 96.19 91 LEU A C 1
ATOM 702 O O . LEU A 1 91 ? 1.126 -2.850 -20.786 1.00 96.19 91 LEU A O 1
ATOM 706 N N . GLY A 1 92 ? 0.062 -4.455 -19.667 1.00 94.81 92 GLY A N 1
ATOM 707 C CA . GLY A 1 92 ? -1.298 -4.081 -20.028 1.00 94.81 92 GLY A CA 1
ATOM 708 C C . GLY A 1 92 ? -2.191 -3.895 -18.804 1.00 94.81 92 GLY A C 1
ATOM 709 O O . GLY A 1 92 ? -1.851 -4.237 -17.674 1.00 94.81 92 GLY A O 1
ATOM 710 N N . LYS A 1 93 ? -3.414 -3.399 -19.029 1.00 94.56 93 LYS A N 1
ATOM 711 C CA . LYS A 1 93 ? -4.405 -3.215 -17.953 1.00 94.56 93 LYS A CA 1
ATOM 712 C C . LYS A 1 93 ? -4.657 -4.507 -17.161 1.00 94.56 93 LYS A C 1
ATOM 714 O O . LYS A 1 93 ? -4.951 -4.438 -15.972 1.00 94.56 93 LYS A O 1
ATOM 719 N N . ARG A 1 94 ? -4.574 -5.676 -17.808 1.00 93.75 94 ARG A N 1
ATOM 720 C CA . ARG A 1 94 ? -4.785 -6.979 -17.160 1.00 93.75 94 ARG A CA 1
ATOM 721 C C . ARG A 1 94 ? -3.678 -7.339 -16.168 1.00 93.75 94 ARG A C 1
ATOM 723 O O . ARG A 1 94 ? -4.007 -7.931 -15.149 1.00 93.75 94 ARG A O 1
ATOM 730 N N . ASP A 1 95 ? -2.439 -6.908 -16.393 1.00 94.50 95 ASP A N 1
ATOM 731 C CA . ASP A 1 95 ? -1.344 -7.110 -15.435 1.00 94.50 95 ASP A CA 1
ATOM 732 C C . ASP A 1 95 ? -1.560 -6.307 -14.147 1.00 94.50 95 ASP A C 1
ATOM 734 O O . ASP A 1 95 ? -1.218 -6.768 -13.063 1.00 94.50 95 ASP A O 1
ATOM 738 N N . PHE A 1 96 ? -2.195 -5.134 -14.250 1.00 95.25 96 PHE A N 1
ATOM 739 C CA . PHE A 1 96 ? -2.573 -4.327 -13.087 1.00 95.25 96 PHE A CA 1
ATOM 740 C C . PHE A 1 96 ? -3.836 -4.849 -12.384 1.00 95.25 96 PHE A C 1
ATOM 742 O O . PHE A 1 96 ? -3.877 -4.952 -11.163 1.00 95.25 96 PHE A O 1
ATOM 749 N N . MET A 1 97 ? -4.888 -5.168 -13.148 1.00 93.69 97 MET A N 1
ATOM 750 C CA . MET A 1 97 ? -6.179 -5.610 -12.595 1.00 93.69 97 MET A CA 1
ATOM 751 C C . MET A 1 97 ? -6.137 -7.039 -12.034 1.00 93.69 97 MET A C 1
ATOM 753 O O . MET A 1 97 ? -7.027 -7.418 -11.275 1.00 93.69 97 MET A O 1
ATOM 757 N N . GLY A 1 98 ? -5.146 -7.837 -12.438 1.00 88.81 98 GLY A N 1
ATOM 758 C CA . GLY A 1 98 ? -5.057 -9.252 -12.112 1.00 88.81 98 GLY A CA 1
ATOM 759 C C . GLY A 1 98 ? -6.111 -10.110 -12.819 1.00 88.81 98 GLY A C 1
ATOM 760 O O . GLY A 1 98 ? -6.855 -9.669 -13.706 1.00 88.81 98 GLY A O 1
ATOM 761 N N . THR A 1 99 ? -6.165 -11.379 -12.412 1.00 83.19 99 THR A N 1
ATOM 762 C CA . THR A 1 99 ? -7.183 -12.327 -12.879 1.00 83.19 99 THR A CA 1
ATOM 763 C C . THR A 1 99 ? -8.473 -12.077 -12.100 1.00 83.19 99 THR A C 1
ATOM 765 O O . THR A 1 99 ? -8.419 -12.067 -10.868 1.00 83.19 99 THR A O 1
ATOM 768 N N . PRO A 1 100 ? -9.628 -11.875 -12.766 1.00 74.62 100 PRO A N 1
ATOM 769 C CA . PRO A 1 100 ? -10.906 -11.804 -12.071 1.00 74.62 100 PRO A CA 1
ATOM 770 C C . PRO A 1 100 ? -11.081 -13.046 -11.202 1.00 74.62 100 PRO A C 1
ATOM 772 O O . PRO A 1 100 ? -10.876 -14.162 -11.680 1.00 74.62 100 PRO A O 1
ATOM 775 N N . VAL A 1 101 ? -11.454 -12.857 -9.940 1.00 66.81 101 VAL A N 1
ATOM 776 C CA . VAL A 1 101 ? -11.841 -13.986 -9.096 1.00 66.81 101 VAL A CA 1
ATOM 777 C C . VAL A 1 101 ? -13.083 -14.597 -9.743 1.00 66.81 101 VAL A C 1
ATOM 779 O O . VAL A 1 101 ? -14.055 -13.880 -9.986 1.00 66.81 101 VAL A O 1
ATOM 782 N N . SER A 1 102 ? -13.039 -15.882 -10.093 1.00 62.88 102 SER A N 1
ATOM 783 C CA . SER A 1 102 ? -14.258 -16.606 -10.449 1.00 62.88 102 SER A CA 1
ATOM 784 C C . SER A 1 102 ? -15.155 -16.594 -9.214 1.00 62.88 102 SER A C 1
ATOM 786 O O . SER A 1 102 ? -14.770 -17.164 -8.191 1.00 62.88 102 SER A O 1
ATOM 788 N N . LEU A 1 103 ? -16.272 -15.870 -9.299 1.00 46.31 103 LEU A N 1
ATOM 789 C CA . LEU A 1 103 ? -17.333 -15.889 -8.293 1.00 46.31 103 LEU A CA 1
ATOM 790 C C . LEU A 1 103 ? -18.012 -17.260 -8.266 1.00 46.31 103 LEU A C 1
ATOM 792 O O . LEU A 1 103 ? -18.195 -17.834 -9.365 1.00 46.31 103 LEU A O 1
#

Radius of gyration: 16.48 Å; Cα contacts (8 Å, |Δi|>4): 63; chains: 1; bounding box: 36×34×40 Å

Secondary structure (DSSP, 8-state):
-TT-PPPPP------SHHHHHHHHHHHHHHHHT--HHHHTT-TT--EEEE-TTS-EEEE-HHHIIIIIIHHHHHHHHHHHHHHHHHTT----HHHHH-PPP--